Protein AF-A0A699ZYQ9-F1 (afdb_monomer_lite)

Secondary structure (DSSP, 8-state):
-HHHHHHHHHGGGT--EEEE----SSS--SPEEEEEPPPPTT--EEEEETTEEEEE-TTTSSTTSS-GGGHHHHHHHHHHTS--SS-TT------TT-TTTHHHHHHT-

Sequence (109 aa):
VIADWLLGRLSPTGLTSVYLKHASGSTQGRGRLLAGSPLAAGRPLVFVENGVSFQVDVVAGQKTGFFLDQRDNRALLGSLCRPCAAFPSGPTVLNVFGYTGGFSVYAGR

InterPro domains:
  IPR019614 S-adenosylmethionine-dependent methyltransferase [PF10672] (33-107)
  IPR029063 S-adenosyl-L-methionine-dependent methyltransferase superfamily [G3DSA:3.40.50.150] (45-109)
  IPR029063 S-adenosyl-L-methionine-dependent methyltransferase superfamily [SSF53335] (4-107)

Organism: Haematococcus lacustris (NCBI:txid44745)

Foldseek 3Di:
DVQVVCCVVCVVVVDAWDWDFDPDDDPTQFTDTDDGDDDDPPAFDWDDAPNDIDTADCGNAGPSRDDPVCRVVLQVLLVQQDADPVRNPGDDDDDDPCRRVSSVVSNVD

Structure (mmCIF, N/CA/C/O backbone):
data_AF-A0A699ZYQ9-F1
#
_entry.id   AF-A0A699ZYQ9-F1
#
loop_
_atom_site.group_PDB
_atom_site.id
_atom_site.type_symbol
_atom_site.label_atom_id
_atom_site.label_alt_id
_atom_site.label_comp_id
_atom_site.label_asym_id
_atom_site.label_entity_id
_atom_site.label_seq_id
_atom_site.pdbx_PDB_ins_code
_atom_site.Cartn_x
_atom_site.Cartn_y
_atom_site.Cartn_z
_atom_site.occupancy
_atom_site.B_iso_or_equiv
_atom_site.auth_seq_id
_atom_site.auth_comp_id
_atom_site.auth_asym_id
_atom_site.auth_atom_id
_atom_site.pdbx_PDB_model_num
ATOM 1 N N . VAL A 1 1 ? 16.726 -11.436 -19.023 1.00 82.44 1 VAL A N 1
ATOM 2 C CA . VAL A 1 1 ? 16.985 -11.348 -17.557 1.00 82.44 1 VAL A CA 1
ATOM 3 C C . VAL A 1 1 ? 15.715 -11.770 -16.806 1.00 82.44 1 VAL A C 1
ATOM 5 O O . VAL A 1 1 ? 14.675 -11.861 -17.445 1.00 82.44 1 VAL A O 1
ATOM 8 N N . ILE A 1 2 ? 15.748 -12.057 -15.492 1.00 94.56 2 ILE A N 1
ATOM 9 C CA . ILE A 1 2 ? 14.542 -12.422 -14.700 1.00 94.56 2 ILE A CA 1
ATOM 10 C C . ILE A 1 2 ? 13.390 -11.417 -14.910 1.00 94.56 2 ILE A C 1
ATOM 12 O O . ILE A 1 2 ? 12.235 -11.820 -15.002 1.00 94.56 2 ILE A O 1
ATOM 16 N N . ALA A 1 3 ? 13.696 -10.123 -15.050 1.00 95.62 3 ALA A N 1
ATOM 17 C CA . ALA A 1 3 ? 12.700 -9.080 -15.301 1.00 95.62 3 ALA A CA 1
ATOM 18 C C . ALA A 1 3 ? 11.930 -9.264 -16.624 1.00 95.62 3 ALA A C 1
ATOM 20 O O . ALA A 1 3 ? 10.708 -9.148 -16.629 1.00 95.62 3 ALA A O 1
ATOM 21 N N . ASP A 1 4 ? 12.617 -9.600 -17.720 1.00 95.56 4 ASP A N 1
ATOM 22 C CA . ASP A 1 4 ? 11.970 -9.849 -19.019 1.00 95.56 4 ASP A CA 1
ATOM 23 C C . ASP A 1 4 ? 11.098 -11.104 -18.972 1.00 95.56 4 ASP A C 1
ATOM 25 O O . ASP A 1 4 ? 10.003 -11.128 -19.528 1.00 95.56 4 ASP A O 1
ATOM 29 N N . TRP A 1 5 ? 11.566 -12.139 -18.264 1.00 96.88 5 TRP A N 1
ATOM 30 C CA . TRP A 1 5 ? 10.792 -13.359 -18.054 1.00 96.88 5 TRP A CA 1
ATOM 31 C C . TRP A 1 5 ? 9.508 -13.081 -17.261 1.00 96.88 5 TRP A C 1
ATOM 33 O O . T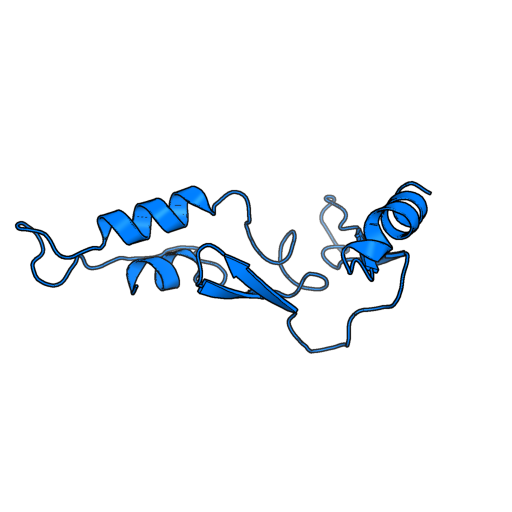RP A 1 5 ? 8.440 -13.542 -17.659 1.00 96.88 5 TRP A O 1
ATOM 43 N N . LEU A 1 6 ? 9.589 -12.283 -16.185 1.00 96.50 6 LEU A N 1
ATOM 44 C CA . LEU A 1 6 ? 8.417 -11.857 -15.412 1.00 96.50 6 LEU A CA 1
ATOM 45 C C . LEU A 1 6 ? 7.423 -11.095 -16.288 1.00 96.50 6 LEU A C 1
ATOM 47 O O . LEU A 1 6 ? 6.234 -11.406 -16.262 1.00 96.50 6 LEU A O 1
ATOM 51 N N . LEU A 1 7 ? 7.903 -10.136 -17.085 1.00 95.94 7 LEU A N 1
ATOM 52 C CA . LEU A 1 7 ? 7.049 -9.356 -17.976 1.00 95.94 7 LEU A CA 1
ATOM 53 C C . LEU A 1 7 ? 6.380 -10.246 -19.032 1.00 95.94 7 LEU A C 1
ATOM 55 O O . LEU A 1 7 ? 5.166 -10.181 -19.205 1.00 95.94 7 LEU A O 1
ATOM 59 N N . GLY A 1 8 ? 7.136 -11.132 -19.683 1.00 96.06 8 GLY A N 1
ATOM 60 C CA . GLY A 1 8 ? 6.592 -12.075 -20.660 1.00 96.06 8 GLY A CA 1
ATOM 61 C C . GLY A 1 8 ? 5.539 -13.004 -20.053 1.00 96.06 8 GLY A C 1
ATOM 62 O O . GLY A 1 8 ? 4.468 -13.185 -20.628 1.00 96.06 8 GLY A O 1
ATOM 63 N N . ARG A 1 9 ? 5.803 -13.549 -18.859 1.00 97.06 9 ARG A N 1
ATOM 64 C CA . ARG A 1 9 ? 4.910 -14.505 -18.191 1.00 97.06 9 ARG A CA 1
ATOM 65 C C . ARG A 1 9 ? 3.653 -13.862 -17.601 1.00 97.06 9 ARG A C 1
ATOM 67 O O . ARG A 1 9 ? 2.603 -14.498 -17.620 1.00 97.06 9 ARG A O 1
ATOM 74 N N . LEU A 1 10 ? 3.763 -12.654 -17.050 1.00 96.94 10 LEU A N 1
ATOM 75 C CA . LEU A 1 10 ? 2.693 -11.991 -16.295 1.00 96.94 10 LEU A CA 1
ATOM 76 C C . LEU A 1 10 ? 2.013 -10.852 -17.064 1.00 96.94 10 LEU A C 1
ATOM 78 O O . LEU A 1 10 ? 1.052 -10.277 -16.563 1.00 96.94 10 LEU A O 1
ATOM 82 N N . SER A 1 11 ? 2.434 -10.541 -18.292 1.00 94.31 11 SER A N 1
ATOM 83 C CA . SER A 1 11 ? 1.723 -9.566 -19.133 1.00 94.31 11 SER A CA 1
ATOM 84 C C . SER A 1 11 ? 0.208 -9.824 -19.258 1.00 94.31 11 SER A C 1
ATOM 86 O O . SER A 1 11 ? -0.536 -8.843 -19.178 1.00 94.31 11 SER A O 1
ATOM 88 N N . PRO A 1 12 ? -0.315 -11.076 -19.318 1.00 96.75 12 PRO A N 1
ATOM 89 C CA . PRO A 1 12 ? -1.763 -11.300 -19.364 1.00 96.75 12 PRO A CA 1
ATOM 90 C C . PRO A 1 12 ? -2.503 -10.881 -18.086 1.00 96.75 12 PRO A C 1
ATOM 92 O O . PRO A 1 12 ? -3.714 -10.694 -18.121 1.00 96.75 12 PRO A O 1
ATOM 95 N N . THR A 1 13 ? -1.801 -10.714 -16.958 1.00 95.06 13 THR A N 1
ATOM 96 C CA . THR A 1 13 ? -2.388 -10.211 -15.704 1.00 95.06 13 THR A CA 1
ATOM 97 C C . THR A 1 13 ? -2.406 -8.682 -15.641 1.00 95.06 13 THR A C 1
ATOM 99 O O . THR A 1 13 ? -2.762 -8.122 -14.607 1.00 95.06 13 THR A O 1
ATOM 102 N N . GLY A 1 14 ? -1.963 -8.000 -16.702 1.00 93.12 14 GLY A N 1
ATOM 103 C CA . GLY A 1 14 ? -1.827 -6.546 -16.744 1.00 93.12 14 GLY A CA 1
ATOM 104 C C . GLY A 1 14 ? -0.495 -6.016 -16.203 1.00 93.12 14 GLY A C 1
ATOM 105 O O . GLY A 1 14 ? -0.389 -4.818 -15.952 1.00 93.12 14 GLY A O 1
ATOM 106 N N . LEU A 1 15 ? 0.528 -6.863 -16.011 1.00 94.19 15 LEU A N 1
ATOM 107 C CA . LEU A 1 15 ? 1.864 -6.378 -15.653 1.00 94.19 15 LEU A CA 1
ATOM 108 C C . LEU A 1 15 ? 2.481 -5.616 -16.838 1.00 94.19 15 LEU A C 1
ATOM 110 O O . LEU A 1 15 ? 2.714 -6.195 -17.895 1.00 94.19 15 LEU A O 1
ATOM 114 N N . THR A 1 16 ? 2.786 -4.332 -16.646 1.00 93.88 16 THR A N 1
ATOM 115 C CA . THR A 1 16 ? 3.333 -3.450 -17.696 1.00 93.88 16 THR A CA 1
ATOM 116 C C . THR A 1 16 ? 4.804 -3.090 -17.504 1.00 93.88 16 THR A C 1
ATOM 118 O O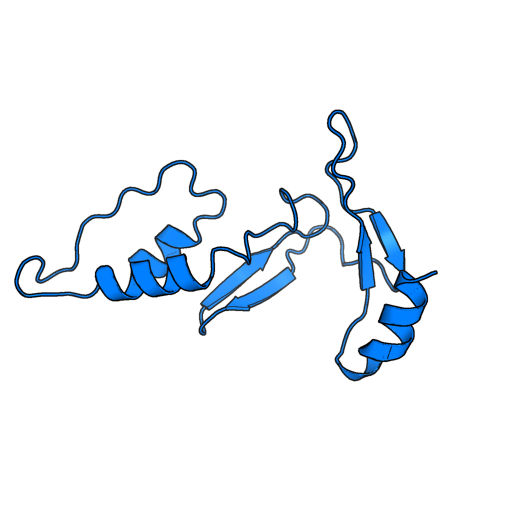 . THR A 1 16 ? 5.476 -2.730 -18.473 1.00 93.88 16 THR A O 1
ATOM 121 N N . SER A 1 17 ? 5.311 -3.176 -16.270 1.00 94.38 17 SER A N 1
ATOM 122 C CA . SER A 1 17 ? 6.637 -2.668 -15.911 1.00 94.38 17 SER A CA 1
ATOM 123 C C . SER A 1 17 ? 7.228 -3.415 -14.717 1.00 94.38 17 SER A C 1
ATOM 125 O O . SER A 1 17 ? 6.519 -3.745 -13.767 1.00 94.38 17 SER A O 1
ATOM 127 N N . VAL A 1 18 ? 8.548 -3.609 -14.720 1.00 94.56 18 VAL A N 1
ATOM 128 C CA . VAL A 1 18 ? 9.304 -4.178 -13.593 1.00 94.56 18 VAL A CA 1
ATOM 129 C C . VAL A 1 18 ? 10.371 -3.184 -13.151 1.00 94.56 18 VAL A C 1
ATOM 131 O O . VAL A 1 18 ? 11.190 -2.756 -13.962 1.00 94.56 18 VAL A O 1
ATOM 134 N N . TYR A 1 19 ? 10.386 -2.839 -11.863 1.00 92.69 19 TYR A N 1
ATOM 135 C CA . TYR A 1 19 ? 11.357 -1.919 -11.269 1.00 92.69 19 TYR A CA 1
ATOM 136 C C . TYR A 1 19 ? 12.219 -2.621 -10.220 1.00 92.69 19 TYR A C 1
ATOM 138 O O . TYR A 1 19 ? 11.731 -3.450 -9.456 1.00 92.69 19 TYR A O 1
ATOM 146 N N . LEU A 1 20 ? 13.494 -2.246 -10.153 1.00 90.69 20 LEU A N 1
ATOM 147 C CA . LEU A 1 20 ? 14.440 -2.674 -9.128 1.00 90.69 20 LEU A CA 1
ATOM 148 C C . LEU A 1 20 ? 14.786 -1.517 -8.204 1.00 90.69 20 LEU A C 1
ATOM 150 O O . LEU A 1 20 ? 15.076 -0.412 -8.661 1.00 90.69 20 LEU A O 1
ATOM 154 N N . LYS A 1 21 ? 14.850 -1.802 -6.906 1.00 86.88 21 LYS A N 1
ATOM 155 C CA . LYS A 1 21 ? 15.342 -0.870 -5.898 1.00 86.88 21 LYS A CA 1
ATOM 156 C C . LYS A 1 21 ? 16.503 -1.505 -5.147 1.00 86.88 21 LYS A C 1
ATOM 158 O O . LYS A 1 21 ? 16.352 -2.583 -4.578 1.00 86.88 21 LYS A O 1
ATOM 163 N N . HIS A 1 22 ? 17.664 -0.860 -5.187 1.00 80.50 22 HIS A N 1
ATOM 164 C CA . HIS A 1 22 ? 18.857 -1.357 -4.508 1.00 80.50 22 HIS A CA 1
ATOM 165 C C . HIS A 1 22 ? 18.794 -1.034 -3.010 1.00 80.50 22 HIS A C 1
ATOM 167 O O . HIS A 1 22 ? 18.320 0.028 -2.613 1.00 80.50 22 HIS A O 1
ATOM 173 N N . ALA A 1 23 ? 19.269 -1.963 -2.178 1.00 69.25 23 ALA A N 1
ATOM 174 C CA . ALA A 1 23 ? 19.246 -1.823 -0.723 1.00 69.25 23 ALA A CA 1
ATOM 175 C C . ALA A 1 23 ? 20.434 -1.016 -0.152 1.00 69.25 23 ALA A C 1
ATOM 177 O O . ALA A 1 23 ? 20.404 -0.651 1.020 1.00 69.25 23 ALA A O 1
ATOM 178 N N . SER A 1 24 ? 21.482 -0.729 -0.936 1.00 56.00 24 SER A N 1
ATOM 179 C CA . SER A 1 24 ? 22.710 -0.105 -0.426 1.00 56.00 24 SER A CA 1
ATOM 180 C C . SER A 1 24 ? 22.609 1.422 -0.361 1.00 56.00 24 SER A C 1
ATOM 182 O O . SER A 1 24 ? 22.442 2.101 -1.377 1.00 56.00 24 SER A O 1
ATOM 184 N N . GLY A 1 25 ? 22.723 1.948 0.859 1.00 53.28 25 GLY A N 1
ATOM 185 C CA . GLY A 1 25 ? 22.648 3.366 1.182 1.00 53.28 25 GLY A CA 1
ATOM 186 C C . GLY A 1 25 ? 23.762 4.195 0.547 1.00 53.28 25 GLY A C 1
ATOM 187 O O . GLY A 1 25 ? 24.937 3.862 0.645 1.00 53.28 25 GLY A O 1
ATOM 188 N N . SER A 1 26 ? 23.363 5.271 -0.126 1.00 51.34 26 SER A N 1
ATOM 189 C CA . SER A 1 26 ? 23.981 6.611 -0.084 1.00 51.34 26 SER A CA 1
ATOM 190 C C . SER A 1 26 ? 23.501 7.476 -1.255 1.00 51.34 26 SER A C 1
ATOM 192 O O . SER A 1 26 ? 23.389 8.679 -1.076 1.00 51.34 26 SER A O 1
ATOM 194 N N . THR A 1 27 ? 23.084 6.903 -2.396 1.00 48.38 27 THR A N 1
ATOM 195 C CA . THR A 1 27 ? 22.566 7.694 -3.545 1.00 48.38 27 THR A CA 1
ATOM 196 C C . THR A 1 27 ? 21.552 6.981 -4.472 1.00 48.38 27 THR A C 1
ATOM 198 O O . THR A 1 27 ? 21.164 7.541 -5.493 1.00 48.38 27 THR A O 1
ATOM 201 N N . GLN A 1 28 ? 21.037 5.785 -4.140 1.00 53.28 28 GLN A N 1
ATOM 202 C CA . GLN A 1 28 ? 20.160 4.985 -5.033 1.00 53.28 28 GLN A CA 1
ATOM 203 C C . GLN A 1 28 ? 18.832 4.518 -4.396 1.00 53.28 28 GLN A C 1
ATOM 205 O O . GLN A 1 28 ? 18.396 3.383 -4.563 1.00 53.28 28 GLN A O 1
ATOM 210 N N . GLY A 1 29 ? 18.123 5.411 -3.699 1.00 62.75 29 GLY A N 1
ATOM 211 C CA . GLY A 1 29 ? 16.765 5.138 -3.196 1.00 62.75 29 GLY A CA 1
ATOM 212 C C . GLY A 1 29 ? 15.667 5.151 -4.272 1.00 62.75 29 GLY A C 1
ATOM 213 O O . GLY A 1 29 ? 14.498 4.951 -3.954 1.00 62.75 29 GLY A O 1
ATOM 214 N N . ARG A 1 30 ? 16.007 5.402 -5.541 1.00 82.88 30 ARG A N 1
ATOM 215 C CA . ARG A 1 30 ? 15.042 5.519 -6.640 1.00 82.88 30 ARG A CA 1
ATOM 216 C C . ARG A 1 30 ? 14.930 4.203 -7.411 1.00 82.88 30 ARG A C 1
ATOM 218 O O . ARG A 1 30 ? 15.941 3.591 -7.742 1.00 82.88 30 ARG A O 1
ATOM 225 N N . GLY A 1 31 ? 13.707 3.774 -7.708 1.00 88.38 31 GLY A N 1
ATOM 226 C CA . GLY A 1 31 ? 13.432 2.587 -8.512 1.00 88.38 31 GLY A CA 1
ATOM 227 C C . GLY A 1 31 ? 13.960 2.741 -9.941 1.00 88.38 31 GLY A C 1
ATOM 228 O O . GLY A 1 31 ? 13.665 3.729 -10.615 1.00 88.38 31 GLY A O 1
ATOM 229 N N . ARG A 1 32 ? 14.720 1.751 -10.410 1.00 91.06 32 ARG A N 1
ATOM 230 C CA . ARG A 1 32 ? 15.244 1.646 -11.777 1.00 91.06 32 ARG A CA 1
ATOM 231 C C . ARG A 1 32 ? 14.367 0.709 -12.598 1.00 91.06 32 ARG A C 1
ATOM 233 O O . ARG A 1 32 ? 14.156 -0.429 -12.193 1.00 91.06 32 ARG A O 1
ATOM 240 N N . LEU A 1 33 ? 13.893 1.167 -13.754 1.00 93.12 33 LEU A N 1
ATOM 241 C CA . LEU A 1 33 ? 13.160 0.320 -14.696 1.00 93.12 33 LEU A CA 1
ATOM 242 C C . LEU A 1 33 ? 14.082 -0.799 -15.209 1.00 93.12 33 LEU A C 1
ATOM 244 O O . LEU A 1 33 ? 15.198 -0.526 -15.651 1.00 93.12 33 LEU A O 1
ATOM 248 N N . LEU A 1 34 ? 13.623 -2.047 -15.121 1.00 94.62 34 LEU A N 1
ATOM 249 C CA . LEU A 1 34 ? 14.313 -3.223 -15.654 1.00 94.62 34 LEU A CA 1
ATOM 250 C C . LEU A 1 34 ? 13.683 -3.746 -16.946 1.00 94.62 34 LEU A C 1
ATOM 252 O O . LEU A 1 34 ? 14.418 -4.208 -17.808 1.00 94.62 34 LEU A O 1
ATOM 256 N N . ALA A 1 35 ? 12.354 -3.704 -17.062 1.00 95.69 35 ALA A N 1
ATOM 257 C CA . ALA A 1 35 ? 11.618 -4.190 -18.228 1.00 95.69 35 ALA A CA 1
ATOM 258 C C . ALA A 1 35 ? 10.269 -3.468 -18.363 1.00 95.69 35 ALA A C 1
ATOM 260 O O . ALA A 1 35 ? 9.677 -3.074 -17.354 1.00 95.69 35 ALA A O 1
ATOM 261 N N . GLY A 1 36 ? 9.771 -3.347 -19.597 1.00 94.94 36 GLY A N 1
ATOM 262 C CA . GLY A 1 36 ? 8.468 -2.753 -19.911 1.00 94.94 36 GLY A CA 1
ATOM 263 C C . GLY A 1 36 ? 8.512 -1.243 -20.139 1.00 94.94 36 GLY A C 1
ATOM 264 O O . GLY A 1 36 ? 9.565 -0.675 -20.427 1.00 94.94 36 GLY A O 1
ATOM 265 N N . SER A 1 37 ? 7.357 -0.587 -20.033 1.00 93.19 37 SER A N 1
ATOM 266 C CA . SER A 1 37 ? 7.240 0.862 -20.253 1.00 93.19 37 SER A CA 1
ATOM 267 C C . SER A 1 37 ? 7.415 1.637 -18.944 1.00 93.19 37 SER A C 1
ATOM 269 O O . SER A 1 37 ? 6.953 1.172 -17.902 1.00 93.19 37 SER A O 1
ATOM 271 N N . PRO A 1 38 ? 8.055 2.817 -18.943 1.00 91.62 38 PRO A N 1
ATOM 272 C CA . PRO A 1 38 ? 8.154 3.627 -17.738 1.00 91.62 38 PRO A CA 1
ATOM 273 C C . PRO A 1 38 ? 6.771 4.103 -17.277 1.00 91.62 38 PRO A C 1
ATOM 275 O O . PRO A 1 38 ? 5.924 4.483 -18.084 1.00 91.62 38 PRO A O 1
ATOM 278 N N . LEU A 1 39 ? 6.561 4.119 -15.962 1.00 89.31 39 LEU A N 1
ATOM 279 C CA . LEU A 1 39 ? 5.388 4.731 -15.346 1.00 89.31 39 LEU A CA 1
ATOM 280 C C . LEU 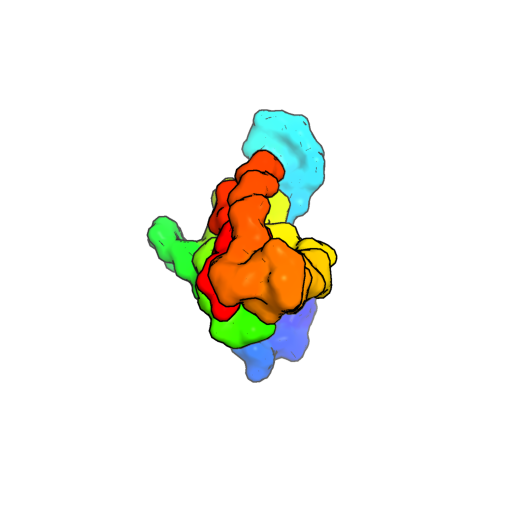A 1 39 ? 5.344 6.231 -15.648 1.00 89.31 39 LEU A C 1
ATOM 282 O O . LEU A 1 39 ? 6.381 6.898 -15.687 1.00 89.31 39 LEU A O 1
ATOM 286 N N . ALA A 1 40 ? 4.131 6.760 -15.823 1.00 83.81 40 ALA A N 1
ATOM 287 C CA . ALA A 1 40 ? 3.913 8.181 -16.059 1.00 83.81 40 ALA A CA 1
ATOM 288 C C . ALA A 1 40 ? 4.515 9.017 -14.918 1.00 83.81 40 ALA A C 1
ATOM 290 O O . ALA A 1 40 ? 4.169 8.842 -13.748 1.00 83.81 40 ALA A O 1
ATOM 291 N N . ALA A 1 41 ? 5.423 9.930 -15.268 1.00 76.19 41 ALA A N 1
ATOM 292 C CA . ALA A 1 41 ? 6.097 10.778 -14.296 1.00 76.19 41 ALA A CA 1
ATOM 293 C C . ALA A 1 41 ? 5.088 11.633 -13.510 1.00 76.19 41 ALA A C 1
ATOM 295 O O . ALA A 1 41 ? 4.141 12.176 -14.077 1.00 76.19 41 ALA A O 1
ATOM 296 N N . GLY A 1 42 ? 5.304 11.758 -12.199 1.00 71.62 42 GLY A N 1
ATOM 297 C CA . GLY A 1 42 ? 4.518 12.642 -11.334 1.00 71.62 42 GLY A CA 1
ATOM 298 C C . GLY A 1 42 ? 3.103 12.161 -10.999 1.00 71.62 42 GLY A C 1
ATOM 299 O O . GLY A 1 42 ? 2.363 12.905 -10.362 1.00 71.62 42 GLY A O 1
ATOM 300 N N . ARG A 1 43 ? 2.709 10.939 -11.388 1.00 79.12 43 ARG A N 1
ATOM 301 C CA . ARG A 1 43 ? 1.411 10.361 -11.010 1.00 79.12 43 ARG A CA 1
ATOM 302 C C . ARG A 1 43 ? 1.602 9.189 -10.046 1.00 79.12 43 ARG A C 1
ATOM 304 O O . ARG A 1 43 ? 2.231 8.205 -10.440 1.00 79.12 43 ARG A O 1
ATOM 311 N N . PRO A 1 44 ? 1.058 9.250 -8.816 1.00 84.62 44 PRO A N 1
ATOM 312 C CA . PRO A 1 44 ? 1.083 8.097 -7.931 1.00 84.62 44 PRO A CA 1
ATOM 313 C C . PRO A 1 44 ? 0.239 6.969 -8.527 1.00 84.62 44 PRO A C 1
ATOM 315 O O . PRO A 1 44 ? -0.828 7.201 -9.103 1.00 84.62 44 PRO A O 1
ATOM 318 N N . LEU A 1 45 ? 0.718 5.738 -8.373 1.00 91.50 45 LEU A N 1
ATOM 319 C CA . LEU A 1 45 ? -0.078 4.555 -8.658 1.00 91.50 45 LEU A CA 1
ATOM 320 C C . LEU A 1 45 ? -1.145 4.401 -7.582 1.00 91.50 45 LEU A C 1
ATOM 322 O O . LEU A 1 45 ? -0.893 4.673 -6.410 1.00 91.50 45 LEU A O 1
ATOM 326 N N . VAL A 1 46 ? -2.326 3.938 -7.976 1.00 93.81 46 VAL A N 1
ATOM 327 C CA . VAL A 1 46 ? -3.398 3.602 -7.040 1.00 93.81 46 VAL A CA 1
ATOM 328 C C . VAL A 1 46 ? -3.509 2.090 -6.959 1.00 93.81 46 VAL A C 1
ATOM 330 O O . VAL A 1 46 ? -3.532 1.414 -7.986 1.00 93.81 46 VAL A O 1
ATOM 333 N N . PHE A 1 47 ? -3.589 1.559 -5.746 1.00 94.44 47 PHE A N 1
ATOM 334 C CA . PHE A 1 47 ? -3.901 0.153 -5.510 1.00 94.44 47 PHE A CA 1
ATOM 335 C C . PHE A 1 47 ? -4.921 0.023 -4.381 1.00 94.44 47 PHE A C 1
ATOM 337 O O . PHE A 1 47 ? -5.115 0.948 -3.590 1.00 94.44 47 PHE A O 1
ATOM 344 N N . VAL A 1 48 ? -5.581 -1.133 -4.320 1.00 96.12 48 VAL A N 1
ATOM 345 C CA . VAL A 1 48 ? -6.608 -1.425 -3.319 1.00 96.12 48 VAL A CA 1
ATOM 346 C C . VAL A 1 48 ? -6.086 -2.461 -2.330 1.00 96.12 48 VAL A C 1
ATOM 348 O O . VAL A 1 48 ? -5.578 -3.509 -2.724 1.00 96.12 48 VAL A O 1
ATOM 351 N N . GLU A 1 49 ? -6.249 -2.186 -1.040 1.00 97.12 49 GLU A N 1
ATOM 352 C CA . GLU A 1 49 ? -5.980 -3.119 0.053 1.00 97.12 49 GLU A CA 1
ATOM 353 C C . GLU A 1 49 ? -7.205 -3.191 0.969 1.00 97.12 49 GLU A C 1
ATOM 355 O O . GLU A 1 49 ? -7.632 -2.177 1.512 1.00 97.12 49 GLU A O 1
ATOM 360 N N . ASN A 1 50 ? -7.793 -4.380 1.133 1.00 96.25 50 ASN A N 1
ATOM 361 C CA . ASN A 1 50 ? -8.987 -4.605 1.965 1.00 96.25 50 ASN A CA 1
ATOM 362 C C . ASN A 1 50 ? -10.151 -3.631 1.665 1.00 96.25 50 ASN A C 1
ATOM 364 O O . ASN A 1 50 ? -10.883 -3.210 2.564 1.00 96.25 50 ASN A O 1
ATOM 368 N N . GLY A 1 51 ? -10.309 -3.238 0.397 1.00 95.56 51 GLY A N 1
ATOM 369 C CA . GLY A 1 51 ? -11.313 -2.265 -0.049 1.00 95.56 51 GLY A CA 1
ATOM 370 C C . GLY A 1 51 ? -10.942 -0.791 0.174 1.00 95.56 51 GLY A C 1
ATOM 371 O O . GLY A 1 51 ? -11.749 0.077 -0.135 1.00 95.56 51 GLY A O 1
ATOM 372 N N . VAL A 1 52 ? -9.744 -0.488 0.682 1.00 95.69 52 VAL A N 1
ATOM 373 C CA . VAL A 1 52 ? -9.215 0.877 0.835 1.00 95.69 52 VAL A CA 1
ATOM 374 C C . VAL A 1 52 ? -8.303 1.208 -0.340 1.00 95.69 52 VAL A C 1
ATOM 376 O O . VAL A 1 52 ? -7.420 0.420 -0.676 1.00 95.69 52 VAL A O 1
ATOM 379 N N . SER A 1 53 ? -8.496 2.375 -0.956 1.00 96.00 53 SER A N 1
ATOM 380 C CA . SER A 1 53 ? -7.620 2.863 -2.026 1.00 96.00 53 SER A CA 1
ATOM 381 C C . SER A 1 53 ? -6.431 3.628 -1.449 1.00 96.00 53 SER A C 1
ATOM 383 O O . SER A 1 53 ? -6.614 4.574 -0.687 1.00 96.00 53 SER A O 1
ATOM 385 N N . PHE A 1 54 ? -5.221 3.248 -1.853 1.00 95.44 54 PHE A N 1
ATOM 386 C CA . PHE A 1 54 ? -3.974 3.905 -1.467 1.00 95.44 54 PHE A CA 1
ATOM 387 C C . PHE A 1 54 ? -3.224 4.420 -2.687 1.00 95.44 54 PHE A C 1
ATOM 389 O O . PHE A 1 54 ? -3.237 3.799 -3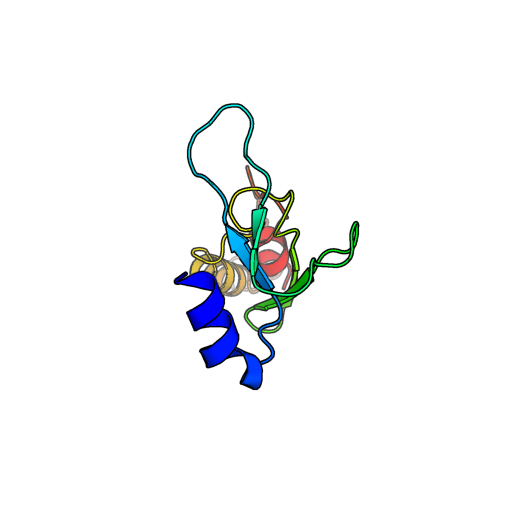.749 1.00 95.44 54 PHE A O 1
ATOM 396 N N . GLN A 1 55 ? -2.529 5.540 -2.504 1.00 93.94 55 GLN A N 1
ATOM 397 C CA . GLN A 1 55 ? -1.591 6.090 -3.475 1.00 93.94 55 GLN A CA 1
ATOM 398 C C . GLN A 1 55 ? -0.162 5.671 -3.125 1.00 93.94 55 GLN A C 1
ATOM 400 O O . GLN A 1 55 ? 0.239 5.725 -1.962 1.00 93.94 55 GLN A O 1
ATOM 405 N N . VAL A 1 56 ? 0.610 5.264 -4.131 1.00 91.50 56 VAL A N 1
ATOM 406 C CA . VAL A 1 56 ? 1.993 4.816 -3.976 1.00 91.50 56 VAL A CA 1
ATOM 407 C C . VAL A 1 56 ? 2.894 5.366 -5.075 1.00 91.50 56 VAL A C 1
ATOM 409 O O . VAL A 1 56 ? 2.554 5.350 -6.257 1.00 91.50 56 VAL A O 1
ATOM 412 N N . ASP A 1 57 ? 4.083 5.812 -4.682 1.00 90.12 57 ASP A N 1
ATOM 413 C CA . ASP A 1 57 ? 5.177 6.100 -5.605 1.00 90.12 57 ASP A CA 1
ATOM 414 C C . ASP A 1 57 ? 6.221 4.981 -5.513 1.00 90.12 57 ASP A C 1
ATOM 416 O O . ASP A 1 57 ? 7.044 4.938 -4.597 1.00 90.12 57 ASP A O 1
ATOM 420 N N . VAL A 1 58 ? 6.186 4.056 -6.473 1.00 89.00 58 VAL A N 1
ATOM 421 C CA . VAL A 1 58 ? 7.122 2.919 -6.531 1.00 89.00 58 VAL A CA 1
ATOM 422 C C . VAL A 1 58 ? 8.528 3.328 -6.986 1.00 89.00 58 VAL A C 1
ATOM 424 O O . VAL A 1 58 ? 9.486 2.574 -6.803 1.00 89.00 58 VAL A O 1
ATOM 427 N N . VAL A 1 59 ? 8.670 4.520 -7.576 1.00 89.44 59 VAL A N 1
ATOM 428 C CA . VAL A 1 59 ? 9.936 5.027 -8.105 1.00 89.44 59 VA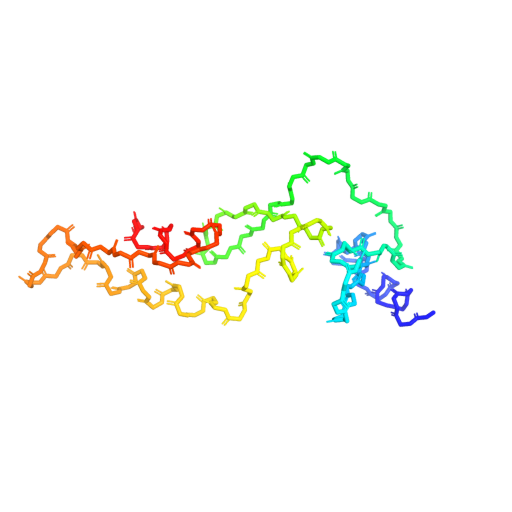L A CA 1
ATOM 429 C C . VAL A 1 59 ? 10.662 5.817 -7.021 1.00 89.44 59 VAL A C 1
ATOM 431 O O . VAL A 1 59 ? 11.756 5.421 -6.626 1.00 89.44 59 VAL A O 1
ATOM 434 N N . ALA A 1 60 ? 10.086 6.909 -6.521 1.00 86.56 60 ALA A N 1
ATOM 435 C CA . ALA A 1 60 ? 10.738 7.791 -5.551 1.00 86.56 60 ALA A CA 1
ATOM 436 C C . ALA A 1 60 ? 10.379 7.491 -4.086 1.00 86.56 60 ALA A C 1
ATOM 438 O O . ALA A 1 60 ? 11.115 7.905 -3.192 1.00 86.56 60 ALA A O 1
ATOM 439 N N . GLY A 1 61 ? 9.291 6.758 -3.819 1.00 84.69 61 GLY A N 1
ATOM 440 C CA . GLY A 1 61 ? 8.849 6.454 -2.455 1.00 84.69 61 GLY A CA 1
ATOM 441 C C . GLY A 1 61 ? 9.836 5.583 -1.670 1.00 84.69 61 GLY A C 1
ATOM 442 O O . GLY A 1 61 ? 10.699 4.922 -2.240 1.00 84.69 61 GLY A O 1
ATOM 443 N N . GLN A 1 62 ? 9.728 5.560 -0.342 1.00 81.19 62 GLN A N 1
ATOM 444 C CA . GLN A 1 62 ? 10.591 4.733 0.512 1.00 81.19 62 GLN A CA 1
ATOM 445 C C . GLN A 1 62 ? 10.273 3.245 0.337 1.00 81.19 62 GLN A C 1
ATOM 447 O O . GLN A 1 62 ? 9.107 2.869 0.237 1.00 81.19 62 GLN A O 1
ATOM 452 N N . LYS A 1 63 ? 11.299 2.380 0.304 1.00 82.81 63 LYS A N 1
ATOM 453 C CA . LYS A 1 63 ? 11.150 0.955 -0.067 1.00 82.81 63 LYS A CA 1
ATOM 454 C C . LYS A 1 63 ? 10.311 0.806 -1.355 1.00 82.81 63 LYS A C 1
ATOM 456 O O . LYS A 1 63 ? 10.596 1.451 -2.352 1.00 82.81 63 LYS A O 1
ATOM 461 N N . THR A 1 64 ? 9.255 0.007 -1.362 1.00 83.94 64 THR A N 1
ATOM 462 C CA . THR A 1 64 ? 8.320 -0.155 -2.490 1.00 83.94 64 THR A CA 1
ATOM 463 C C . THR A 1 64 ? 7.332 1.010 -2.658 1.00 83.94 64 THR A C 1
ATOM 465 O O . THR A 1 64 ? 6.413 0.916 -3.460 1.00 83.94 64 THR A O 1
ATOM 468 N N . GLY A 1 65 ? 7.483 2.088 -1.884 1.00 86.25 65 GLY A N 1
ATOM 469 C CA . GLY A 1 65 ? 6.538 3.199 -1.763 1.00 86.25 65 GLY A CA 1
ATOM 470 C C . GLY A 1 65 ? 5.409 2.937 -0.758 1.00 86.25 65 GLY A C 1
ATOM 471 O O . GLY A 1 65 ? 4.663 3.850 -0.420 1.00 86.25 65 GLY A O 1
ATOM 472 N N . PHE A 1 66 ? 5.277 1.702 -0.265 1.00 92.00 66 PHE A N 1
ATOM 473 C CA . PHE A 1 66 ? 4.286 1.294 0.728 1.00 92.00 66 PHE A CA 1
ATOM 474 C C . PHE A 1 66 ? 4.723 0.001 1.430 1.00 92.00 66 PHE A C 1
ATOM 476 O O . PHE A 1 66 ? 5.312 -0.876 0.797 1.00 92.00 66 PHE A O 1
ATOM 483 N N . PHE A 1 67 ? 4.419 -0.140 2.721 1.00 92.88 67 PHE A N 1
ATOM 484 C CA . PHE A 1 67 ? 4.757 -1.321 3.526 1.00 92.88 67 PHE A CA 1
ATOM 485 C C . PHE A 1 67 ? 3.642 -2.372 3.425 1.00 92.88 67 PHE A C 1
ATOM 487 O O . PHE A 1 67 ? 2.675 -2.361 4.197 1.00 92.88 67 PHE A O 1
ATOM 494 N N . LEU A 1 68 ? 3.743 -3.245 2.417 1.00 92.94 68 LEU A N 1
ATOM 495 C CA . LEU A 1 68 ? 2.747 -4.290 2.136 1.00 92.94 68 LEU A CA 1
ATOM 496 C C . LEU A 1 68 ? 2.714 -5.391 3.205 1.00 92.94 68 LEU A C 1
ATOM 498 O O . LEU A 1 68 ? 1.661 -5.971 3.440 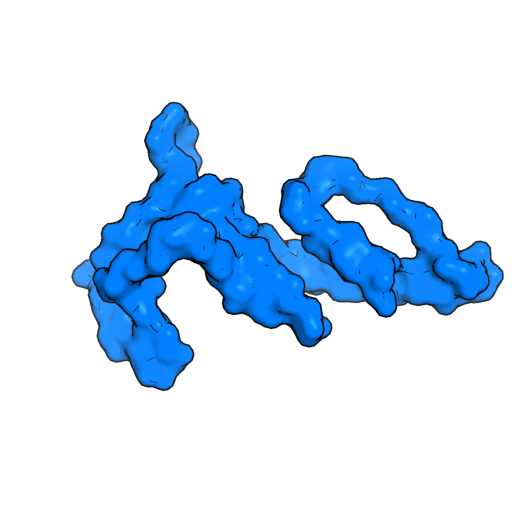1.00 92.94 68 LEU A O 1
ATOM 502 N N . ASP A 1 69 ? 3.833 -5.627 3.888 1.00 94.94 69 ASP A N 1
ATOM 503 C CA . ASP A 1 69 ? 3.973 -6.557 5.015 1.00 94.94 69 ASP A CA 1
ATOM 504 C C . ASP A 1 69 ? 3.102 -6.176 6.225 1.00 94.94 69 ASP A C 1
ATOM 506 O O . ASP A 1 69 ? 2.742 -7.026 7.027 1.00 94.94 69 ASP A O 1
ATOM 510 N N . GLN A 1 70 ? 2.707 -4.905 6.336 1.00 96.06 70 GLN A N 1
ATOM 511 C CA . GLN A 1 70 ? 1.886 -4.392 7.438 1.00 96.06 70 GLN A CA 1
ATOM 512 C C . GLN A 1 70 ? 0.368 -4.474 7.169 1.00 96.06 70 GLN A C 1
ATOM 514 O O . GLN A 1 70 ? -0.416 -3.877 7.907 1.00 96.06 70 GLN A O 1
ATOM 519 N N . ARG A 1 71 ? -0.065 -5.177 6.111 1.00 96.88 71 ARG A N 1
ATOM 520 C CA . ARG A 1 71 ? -1.480 -5.289 5.702 1.00 96.88 71 ARG A CA 1
ATOM 521 C C . ARG A 1 71 ? -2.380 -5.793 6.821 1.00 96.88 71 ARG A C 1
ATOM 523 O O . ARG A 1 71 ? -3.378 -5.151 7.144 1.00 96.88 71 ARG A O 1
ATOM 530 N N . ASP A 1 72 ? -2.018 -6.923 7.410 1.00 98.25 72 ASP A N 1
ATOM 531 C CA . ASP A 1 72 ? -2.866 -7.584 8.400 1.00 98.25 72 ASP A CA 1
ATOM 532 C C . ASP A 1 72 ? -2.867 -6.808 9.718 1.00 98.25 72 ASP A C 1
ATOM 534 O O . ASP A 1 72 ? -3.907 -6.666 10.355 1.00 98.25 72 ASP A O 1
ATOM 538 N N . ASN A 1 73 ? -1.741 -6.176 10.063 1.00 98.19 73 ASN A N 1
ATOM 539 C CA . ASN A 1 73 ? -1.647 -5.282 11.216 1.00 98.19 73 ASN A CA 1
ATOM 540 C C . ASN A 1 73 ? -2.561 -4.059 11.063 1.00 98.19 73 ASN A C 1
ATOM 542 O O . ASN A 1 73 ? -3.216 -3.654 12.024 1.00 98.19 73 ASN A O 1
ATOM 546 N N . ARG A 1 74 ? -2.643 -3.473 9.860 1.00 97.94 74 ARG A N 1
ATOM 547 C CA . ARG A 1 74 ? -3.585 -2.382 9.572 1.00 97.94 74 ARG A CA 1
ATOM 548 C C . ARG A 1 74 ? -5.036 -2.841 9.711 1.00 97.94 74 ARG A C 1
ATOM 550 O O . ARG A 1 74 ? -5.828 -2.152 10.351 1.00 97.94 74 ARG A O 1
ATOM 557 N N . ALA A 1 75 ? -5.375 -4.008 9.160 1.00 98.06 75 ALA A N 1
ATOM 558 C CA . ALA A 1 75 ? -6.717 -4.579 9.277 1.00 98.06 75 ALA A CA 1
ATOM 559 C C . ALA A 1 75 ? -7.101 -4.859 10.740 1.00 98.06 75 ALA A C 1
ATOM 561 O O . ALA A 1 75 ? -8.207 -4.517 11.164 1.00 98.06 75 ALA A O 1
ATOM 562 N N . LEU A 1 76 ? -6.168 -5.411 11.520 1.00 97.94 76 LEU A N 1
ATOM 563 C CA . LEU A 1 76 ? -6.337 -5.639 12.949 1.00 97.94 76 LEU A CA 1
ATOM 564 C C . LEU A 1 76 ? -6.580 -4.321 13.690 1.00 97.94 76 LEU A C 1
ATOM 566 O O . LEU A 1 76 ? -7.566 -4.230 14.418 1.00 97.94 76 LEU A O 1
ATOM 570 N N . LEU A 1 77 ? -5.758 -3.287 13.462 1.00 97.75 77 LEU A N 1
ATOM 571 C CA . LEU A 1 77 ? -5.962 -1.973 14.081 1.00 97.75 77 LEU A CA 1
ATOM 572 C C . LEU A 1 77 ? -7.362 -1.428 13.784 1.00 97.75 77 LEU A C 1
ATOM 574 O O . LEU A 1 77 ? -8.055 -1.028 14.714 1.00 97.75 77 LEU A O 1
ATOM 578 N N . GLY A 1 78 ? -7.803 -1.464 12.523 1.00 96.88 78 GLY A N 1
ATOM 579 C CA . GLY A 1 78 ? -9.151 -1.016 12.161 1.00 96.88 78 GLY A CA 1
ATOM 580 C C . GLY A 1 78 ? -10.248 -1.789 12.901 1.00 96.88 78 GLY A C 1
ATOM 581 O O . GLY A 1 78 ? -11.210 -1.201 13.382 1.00 96.88 78 GLY A O 1
ATOM 582 N N . SER A 1 79 ? -10.081 -3.102 13.092 1.00 95.75 79 SER A N 1
ATOM 583 C CA . SER A 1 79 ? -11.038 -3.892 13.878 1.00 95.75 79 SER A CA 1
ATOM 584 C C . SER A 1 79 ? -11.077 -3.499 15.361 1.00 95.75 79 SER A C 1
ATOM 586 O O . SER A 1 79 ? -12.158 -3.485 15.946 1.00 95.75 79 SER A O 1
ATOM 588 N N . LEU A 1 80 ? -9.925 -3.143 15.939 1.00 95.62 80 LEU A N 1
ATOM 589 C CA . LEU A 1 80 ? -9.781 -2.712 17.332 1.00 95.62 80 LEU A CA 1
ATOM 590 C C . LEU A 1 80 ? -10.283 -1.281 17.564 1.00 95.62 80 LEU A C 1
ATOM 592 O O . LEU A 1 80 ? -10.628 -0.935 18.690 1.00 95.62 80 LEU A O 1
ATOM 596 N N . CYS A 1 81 ? -10.329 -0.456 16.515 1.00 96.81 81 CYS A N 1
ATOM 597 C CA . CYS A 1 81 ? -10.812 0.924 16.587 1.00 96.81 81 CYS A CA 1
ATOM 598 C C . CYS A 1 81 ? -12.337 1.040 16.486 1.00 96.81 81 CYS A C 1
ATOM 600 O O . CYS A 1 81 ? -12.882 2.133 16.639 1.00 96.81 81 CYS A O 1
ATOM 602 N N . ARG A 1 82 ? -13.048 -0.073 16.264 1.00 95.44 82 ARG A N 1
ATOM 603 C CA . ARG A 1 82 ? -14.509 -0.052 16.253 1.00 95.44 82 ARG A CA 1
ATOM 604 C C . ARG A 1 82 ? -15.072 0.350 17.621 1.00 95.44 82 ARG A C 1
ATOM 606 O O . ARG A 1 82 ? -14.514 -0.051 18.646 1.00 95.44 82 ARG A O 1
ATOM 613 N N . PRO A 1 83 ? -16.209 1.069 17.648 1.00 95.25 83 PRO A N 1
ATOM 614 C CA . PRO A 1 83 ? -16.949 1.325 18.872 1.00 95.25 83 PRO A CA 1
ATOM 615 C C . PRO A 1 83 ? -17.167 0.063 19.707 1.00 95.25 83 PRO A C 1
ATOM 617 O O . PRO A 1 83 ? -17.571 -0.982 19.193 1.00 95.25 83 PRO A O 1
ATOM 620 N N . CYS A 1 84 ? -16.917 0.167 21.006 1.00 93.56 84 CYS A N 1
ATOM 621 C CA . CYS A 1 84 ? -17.113 -0.914 21.964 1.00 93.56 84 CYS A CA 1
ATOM 622 C C . CYS A 1 84 ? -17.612 -0.356 23.303 1.00 93.56 84 CYS A C 1
ATOM 624 O O . CYS A 1 84 ? -17.690 0.857 23.486 1.00 93.56 84 CYS A O 1
ATOM 626 N N . ALA A 1 85 ? -17.934 -1.227 24.263 1.00 95.25 85 ALA A N 1
ATOM 627 C CA . ALA A 1 85 ? -18.461 -0.799 25.563 1.00 95.25 85 ALA A CA 1
ATOM 628 C C . ALA A 1 85 ? -17.520 0.167 26.314 1.00 95.25 85 ALA A C 1
ATOM 630 O O . ALA A 1 85 ? -17.992 1.090 26.971 1.00 95.25 85 ALA A O 1
ATOM 631 N N . ALA A 1 86 ? -16.201 -0.020 26.190 1.00 93.62 86 ALA A N 1
ATOM 632 C CA . ALA A 1 86 ? -15.205 0.867 26.795 1.00 93.62 86 ALA A CA 1
ATOM 633 C C . ALA A 1 86 ? -15.005 2.176 26.008 1.00 93.62 86 ALA A C 1
ATOM 635 O O . ALA A 1 86 ? -14.665 3.199 26.597 1.00 93.62 86 ALA A O 1
ATOM 636 N N . PHE A 1 87 ? -15.235 2.152 24.690 1.00 94.19 87 PHE A N 1
ATOM 637 C CA . PHE A 1 87 ? -15.063 3.296 23.791 1.00 94.19 87 PHE A CA 1
ATOM 638 C C . PHE A 1 87 ? -16.267 3.421 22.841 1.00 94.19 87 PHE A C 1
ATOM 640 O O . PHE A 1 87 ? -16.189 2.981 21.691 1.00 94.19 87 PHE A O 1
ATOM 647 N N . PRO A 1 88 ? -17.389 4.024 23.281 1.00 94.38 88 PRO A N 1
ATOM 648 C CA . PRO A 1 88 ? -18.617 4.099 22.480 1.00 94.38 88 PRO A CA 1
ATOM 649 C C . PRO A 1 88 ? -18.473 4.870 21.162 1.00 94.38 88 PRO A C 1
ATOM 651 O O . PRO A 1 88 ? -19.242 4.646 20.234 1.00 94.38 88 PRO A O 1
ATOM 654 N N . SER A 1 89 ? -17.476 5.752 21.068 1.00 93.19 89 SER A N 1
ATOM 655 C CA . SER A 1 89 ? -17.153 6.522 19.858 1.00 93.19 89 SER A CA 1
ATOM 656 C C . SER A 1 89 ? -15.895 6.014 19.140 1.00 93.19 89 SER A C 1
ATOM 658 O O . SER A 1 89 ? -15.402 6.680 18.235 1.00 93.19 89 SER A O 1
ATOM 660 N N . GLY A 1 90 ? -15.361 4.859 19.552 1.00 94.94 90 GLY A N 1
ATOM 661 C CA . GLY A 1 90 ? -14.028 4.392 19.166 1.00 94.94 90 GLY A CA 1
ATOM 662 C C . GLY A 1 90 ? -12.906 5.039 19.999 1.00 94.94 90 GLY A C 1
ATOM 663 O O . GLY A 1 90 ? -13.126 6.049 20.676 1.00 94.94 90 GLY A O 1
ATOM 664 N N . PRO A 1 91 ? -11.707 4.435 20.028 1.00 96.44 91 PRO A N 1
ATOM 665 C CA . PRO A 1 91 ? -10.566 4.958 20.767 1.00 96.44 91 PRO A CA 1
ATOM 666 C C . PRO A 1 91 ? -9.883 6.114 20.021 1.00 96.44 91 PRO A C 1
ATOM 668 O O . PRO A 1 91 ? -9.897 6.192 18.794 1.00 96.44 91 PRO A O 1
ATOM 671 N N . THR A 1 92 ? -9.184 6.971 20.764 1.00 96.06 92 THR A N 1
ATOM 672 C CA . THR A 1 92 ? -8.247 7.943 20.182 1.00 96.06 92 THR A CA 1
ATOM 673 C C . THR A 1 92 ? -6.924 7.251 19.853 1.00 96.06 92 THR A C 1
ATOM 675 O O . THR A 1 92 ? -6.323 6.619 20.720 1.00 96.06 92 THR A O 1
ATOM 678 N N . VAL A 1 93 ? -6.441 7.392 18.615 1.00 97.00 93 VAL A N 1
ATOM 679 C CA . VAL A 1 93 ? -5.240 6.697 18.118 1.00 97.00 93 VAL A CA 1
ATOM 680 C C . VAL A 1 93 ? -4.136 7.692 17.760 1.00 97.00 93 VAL A C 1
ATOM 682 O O . VAL A 1 93 ? -4.339 8.591 16.946 1.00 97.00 93 VAL A O 1
ATOM 685 N N . LEU A 1 94 ? -2.939 7.494 18.322 1.00 97.62 94 LEU A N 1
ATOM 686 C CA . LEU A 1 94 ? -1.723 8.228 17.962 1.00 97.62 94 LEU A CA 1
ATOM 687 C C . LEU A 1 94 ? -0.847 7.373 17.036 1.00 97.62 94 LEU A C 1
ATOM 689 O O . LEU A 1 94 ? -0.375 6.310 17.429 1.00 97.62 94 LEU A O 1
ATOM 693 N N . ASN A 1 95 ? -0.593 7.857 15.818 1.00 97.69 95 ASN A N 1
ATOM 694 C CA . ASN A 1 95 ? 0.256 7.179 14.837 1.00 97.69 95 ASN A CA 1
ATOM 695 C C . ASN A 1 95 ? 1.603 7.904 14.682 1.00 97.69 95 ASN A C 1
ATOM 697 O O . ASN A 1 95 ? 1.717 8.877 13.936 1.00 97.69 95 ASN A O 1
ATOM 701 N N . VAL A 1 96 ? 2.624 7.427 15.393 1.00 97.38 96 VAL A N 1
ATOM 702 C CA . VAL A 1 96 ? 4.004 7.927 15.292 1.00 97.38 96 VAL A CA 1
ATOM 703 C C . VAL A 1 96 ? 4.773 7.168 14.213 1.00 97.38 96 VAL A C 1
ATOM 705 O O . VAL A 1 96 ? 4.627 5.958 14.077 1.00 97.38 96 VAL A O 1
ATOM 708 N N . PHE A 1 97 ? 5.598 7.878 13.434 1.00 94.31 97 PHE A N 1
ATOM 709 C CA . PHE A 1 97 ? 6.320 7.312 12.280 1.00 94.31 97 PHE A CA 1
ATOM 710 C C . PHE A 1 97 ? 5.395 6.675 11.226 1.00 94.31 97 PHE A C 1
ATOM 712 O O . PHE A 1 97 ? 5.778 5.751 10.513 1.00 94.31 97 PHE A O 1
ATOM 719 N N . GLY A 1 98 ? 4.180 7.211 11.087 1.00 91.88 98 GLY A N 1
ATOM 720 C CA . GLY A 1 98 ? 3.115 6.642 10.260 1.00 91.88 98 GLY A CA 1
ATOM 721 C C . GLY A 1 98 ? 3.341 6.657 8.746 1.00 91.88 98 GLY A C 1
ATOM 722 O O . GLY A 1 98 ? 2.467 6.194 8.014 1.00 91.88 98 GLY A O 1
ATOM 723 N N . TYR A 1 99 ? 4.475 7.180 8.267 1.00 92.12 99 TYR A N 1
ATOM 724 C CA . TYR A 1 99 ? 4.815 7.341 6.850 1.00 92.12 99 TYR A CA 1
ATOM 725 C C . TYR A 1 99 ? 3.680 8.007 6.049 1.00 92.12 99 TYR A C 1
ATOM 727 O O . TYR A 1 99 ? 3.424 9.191 6.235 1.00 92.12 99 TYR A O 1
ATOM 735 N N . THR A 1 100 ? 2.981 7.263 5.188 1.00 89.50 100 THR A N 1
ATOM 736 C CA . THR A 1 100 ? 1.849 7.744 4.376 1.00 89.50 100 THR A CA 1
ATOM 737 C C . THR A 1 100 ? 0.494 7.619 5.080 1.00 89.50 100 THR A C 1
ATOM 739 O O . THR A 1 100 ? -0.549 7.766 4.451 1.00 89.50 100 THR A O 1
ATOM 742 N N . GLY A 1 101 ? 0.481 7.330 6.384 1.00 94.25 101 GLY A N 1
ATOM 743 C CA . GLY A 1 101 ? -0.731 7.309 7.201 1.00 94.25 101 GLY A CA 1
ATOM 744 C C . GLY A 1 101 ? -1.569 6.038 7.066 1.00 94.25 101 GLY A C 1
ATOM 745 O O . GLY A 1 101 ? -2.729 6.045 7.462 1.00 94.25 101 GLY A O 1
ATOM 746 N N . GLY A 1 102 ? -1.010 4.934 6.555 1.00 95.94 102 GLY A N 1
ATOM 747 C CA . GLY A 1 102 ? -1.761 3.689 6.333 1.00 95.94 102 GLY A CA 1
ATOM 748 C C . GLY A 1 102 ? -2.516 3.188 7.572 1.00 95.94 102 GLY A C 1
ATOM 749 O O . GLY A 1 102 ? -3.674 2.804 7.465 1.00 95.94 102 GLY A O 1
ATOM 750 N N . PHE A 1 103 ? -1.906 3.250 8.759 1.00 97.75 103 PHE A N 1
ATOM 751 C CA . PHE A 1 103 ? -2.588 2.912 10.016 1.00 97.75 103 PHE A CA 1
ATOM 752 C C . PHE A 1 103 ? -3.669 3.929 10.406 1.00 97.75 103 PHE A C 1
ATOM 754 O O . PHE A 1 103 ? -4.733 3.525 10.858 1.00 97.75 103 PHE A O 1
ATOM 761 N N . SER A 1 104 ? -3.443 5.226 10.182 1.00 97.50 104 SER A N 1
ATOM 762 C CA . SER A 1 104 ? -4.438 6.273 10.456 1.00 97.50 104 SER A CA 1
ATOM 763 C C . SER A 1 104 ? -5.692 6.114 9.595 1.00 97.50 104 SER A C 1
ATOM 765 O O . SER A 1 104 ? -6.798 6.280 10.095 1.00 97.50 104 SER A O 1
ATOM 767 N N . VAL A 1 105 ? -5.529 5.735 8.322 1.00 97.06 105 VAL A N 1
ATOM 768 C CA . VAL A 1 105 ? -6.659 5.459 7.420 1.00 97.06 105 VAL A CA 1
ATOM 769 C C . VAL A 1 105 ? -7.500 4.289 7.931 1.00 97.06 105 VAL A C 1
ATOM 771 O O . VAL A 1 105 ? -8.721 4.367 7.909 1.00 97.06 105 VAL A O 1
ATOM 774 N N . TYR A 1 106 ? -6.868 3.217 8.417 1.00 97.69 106 TYR A N 1
ATOM 775 C CA . TYR A 1 106 ? -7.602 2.086 8.992 1.00 97.69 106 TYR A CA 1
ATOM 776 C C . TYR A 1 106 ? -8.216 2.397 10.357 1.00 97.69 106 TYR A C 1
ATOM 778 O O . TYR A 1 106 ? -9.276 1.867 10.659 1.00 97.69 106 TYR A O 1
ATOM 786 N N . ALA A 1 107 ? -7.575 3.238 11.169 1.00 97.12 107 ALA A N 1
ATOM 787 C CA . ALA A 1 107 ? -8.106 3.643 12.467 1.00 97.12 107 ALA A CA 1
ATOM 788 C C . ALA A 1 107 ? -9.390 4.482 12.344 1.00 97.12 107 ALA A C 1
ATOM 790 O O . ALA A 1 107 ? -10.258 4.386 13.202 1.00 97.12 107 ALA A O 1
ATOM 791 N N . GLY A 1 108 ? -9.512 5.294 11.289 1.00 93.00 108 GLY A N 1
ATOM 792 C CA . GLY A 1 108 ? -10.692 6.129 11.032 1.00 93.00 108 GLY A CA 1
ATOM 793 C C . GLY A 1 108 ? -11.794 5.465 10.198 1.00 93.00 108 GLY A C 1
ATOM 794 O O . GLY A 1 108 ? -12.706 6.168 9.767 1.00 93.00 108 GLY A O 1
ATOM 795 N N . ARG A 1 109 ? -11.684 4.163 9.911 1.00 84.56 109 ARG A N 1
ATOM 796 C CA . ARG A 1 109 ? -12.637 3.400 9.092 1.00 84.56 109 ARG A CA 1
ATOM 797 C C . ARG A 1 109 ? -13.677 2.691 9.950 1.00 84.56 109 ARG A C 1
ATOM 799 O O . ARG A 1 109 ? -14.846 2.662 9.508 1.00 84.56 109 ARG A O 1
#

pLDDT: mean 90.5, std 10.43, range [48.38, 98.25]

Radius of gyration: 17.62 Å; chains: 1; bounding box: 43×27×48 Å